Protein 1HBK (pdb70)

Secondary structure (DSSP, 8-state):
-HHHHHHHHHHHHHHS-TT----HHHHHHHHHHHHHHHT-S--SPPPPTTSHHHHHHHHHHHHTTT--HHHHHHHHHHHHHHH-TTTT-

CATH classification: 1.20.80.10

Radius of gyration: 13.36 Å; Cα contacts (8 Å, |Δi|>4): 85; chains: 1; bounding box: 42×21×30 Å

Nearest PDB structures (foldseek):
  1hbk-assembly1_A  TM=1.011E+00  e=3.849E-13  Plasmodium falciparum
  7des-assembly1_A  TM=8.988E-01  e=1.797E-05  Leishmania major
  3flv-assembly2_B  TM=9.220E-01  e=6.904E-05  Homo sapiens
  7fc7-assembly1_A  TM=8.999E-01  e=7.689E-05  Leishmania major
  1hb6-assembly1_A  TM=8.892E-01  e=1.183E-04  Bos taurus

Sequence (89 aa):
HMAQVFEECVSFINGLPRTINLPNELKLDLYKYYKQSTIGNCNIKEPSAHKYIDRKKYEAWKSVENLNREDAQKRYVDIVSEIFPYWQD

Structure (mmCIF, N/CA/C/O backbone):
data_1HBK
#
_entry.id   1HBK
#
_cell.length_a   48.665
_cell.length_b   48.665
_cell.length_c   48.411
_cell.angle_alpha   90.00
_cell.angle_beta   90.00
_cell.angle_gamma   90.00
#
_symmetry.space_group_name_H-M   'P 43'
#
loop_
_entity.id
_entity.type
_entity.pdbx_description
1 polymer 'ACYL-COA BINDING PROTEIN'
2 non-polymer 'COENZYME A'
3 non-polymer 'MYRISTIC ACID'
4 non-polymer 'NICKEL (II) ION'
5 water water
#
loop_
_atom_site.group_PDB
_atom_site.id
_atom_site.type_symbol
_atom_site.label_atom_id
_atom_site.label_alt_id
_atom_site.label_comp_id
_atom_site.label_asym_id
_atom_site.label_entity_id
_atom_site.label_seq_id
_atom_site.pdbx_PDB_ins_code
_atom_site.Cartn_x
_atom_site.Cartn_y
_atom_site.Cartn_z
_atom_site.occupancy
_atom_site.B_iso_or_equiv
_atom_site.auth_seq_id
_atom_site.auth_comp_id
_atom_site.auth_asym_id
_atom_site.auth_atom_id
_atom_site.pdbx_PDB_model_num
ATOM 1 N N . HIS A 1 1 ? 11.531 26.679 34.603 1.00 30.95 0 HIS A N 1
ATOM 2 C CA . HIS A 1 1 ? 12.068 26.524 33.199 1.00 34.11 0 HIS A CA 1
ATOM 3 C C . HIS A 1 1 ? 11.090 25.850 32.206 1.00 32.76 0 HIS A C 1
ATOM 4 O O . HIS A 1 1 ? 11.342 25.822 31.006 1.00 34.67 0 HIS A O 1
ATOM 11 N N . MET A 1 2 ? 9.979 25.320 32.697 1.00 34.41 1 MET A N 1
ATOM 12 C CA . MET A 1 2 ? 9.032 24.625 31.823 1.00 33.97 1 MET A CA 1
ATOM 13 C C . MET A 1 2 ? 8.489 25.406 30.641 1.00 34.00 1 MET A C 1
ATOM 14 O O . MET A 1 2 ? 8.319 24.851 29.555 1.00 33.00 1 MET A O 1
ATOM 19 N N . ALA A 1 3 ? 8.202 26.686 30.839 1.00 34.09 2 ALA A N 1
ATOM 20 C CA . ALA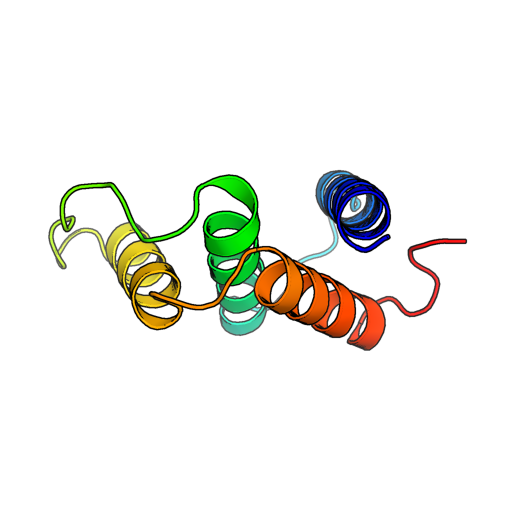 A 1 3 ? 7.658 27.495 29.756 1.00 33.60 2 ALA A CA 1
ATOM 21 C C . ALA A 1 3 ? 8.487 27.468 28.467 1.00 33.83 2 ALA A C 1
ATOM 22 O O . ALA A 1 3 ? 7.940 27.284 27.384 1.00 32.58 2 ALA A O 1
ATOM 24 N N . GLN A 1 4 ? 9.802 27.648 28.568 1.00 31.83 3 GLN A N 1
ATOM 25 C CA . GLN A 1 4 ? 10.624 27.644 27.361 1.00 30.86 3 GLN A CA 1
ATOM 26 C C . GLN A 1 4 ? 10.798 26.233 26.808 1.00 27.99 3 GLN A C 1
ATOM 27 O O . GLN A 1 4 ? 10.906 26.045 25.609 1.00 28.29 3 GLN A O 1
ATOM 37 N N . VAL A 1 5 ? 10.832 25.239 27.689 1.00 27.80 4 VAL A N 1
ATOM 38 C CA . VAL A 1 5 ? 10.956 23.850 27.258 1.00 26.02 4 VAL A CA 1
ATOM 39 C C . VAL A 1 5 ? 9.668 23.527 26.491 1.00 24.98 4 VAL A C 1
ATOM 40 O O . VAL A 1 5 ? 9.707 22.992 25.393 1.00 23.19 4 VAL A O 1
ATOM 44 N N . PHE A 1 6 ? 8.531 23.894 27.070 1.00 25.64 5 PHE A N 1
ATOM 45 C CA . PHE A 1 6 ? 7.235 23.636 26.450 1.00 25.85 5 PHE A CA 1
ATOM 46 C C . PHE A 1 6 ? 7.149 24.298 25.069 1.00 26.40 5 PHE A C 1
ATOM 47 O O . PHE A 1 6 ? 6.726 23.660 24.106 1.00 27.68 5 PHE A O 1
ATOM 55 N N . GLU A 1 7 ? 7.565 25.560 24.969 1.00 26.77 6 GLU A N 1
ATOM 56 C CA . GLU A 1 7 ? 7.503 26.269 23.686 1.00 28.92 6 GLU A CA 1
ATOM 57 C C . GLU A 1 7 ? 8.267 25.526 22.612 1.00 27.64 6 GLU A C 1
ATOM 58 O O . GLU A 1 7 ? 7.811 25.406 21.481 1.00 26.94 6 GLU A O 1
ATOM 69 N N . GLU A 1 8 ? 9.441 25.026 22.966 1.00 26.08 7 GLU A N 1
ATOM 70 C CA . GLU A 1 8 ? 10.240 24.285 22.021 1.00 25.51 7 GLU A CA 1
ATOM 71 C C . GLU A 1 8 ? 9.601 22.964 21.594 1.00 24.84 7 GLU A C 1
ATOM 72 O O . GLU A 1 8 ? 9.715 22.563 20.437 1.00 24.09 7 GLU A O 1
ATOM 78 N N . CYS A 1 9 ? 8.936 22.299 22.543 1.00 23.71 8 CYS A N 1
ATOM 79 C CA . CYS A 1 9 ? 8.274 21.017 22.306 1.00 22.16 8 CYS A CA 1
ATOM 80 C C . CYS A 1 9 ? 7.114 21.199 21.327 1.00 22.04 8 CYS A C 1
ATOM 81 O O . CYS A 1 9 ? 6.899 20.388 20.426 1.00 25.54 8 CYS A O 1
ATOM 84 N N . VAL A 1 10 ? 6.371 22.272 21.543 1.00 24.64 9 VAL A N 1
ATOM 85 C CA . VAL A 1 10 ? 5.235 22.660 20.707 1.00 26.24 9 VAL A CA 1
ATOM 86 C C . VAL A 1 10 ? 5.751 22.885 19.290 1.00 27.63 9 VAL A C 1
ATOM 87 O O . VAL A 1 10 ? 5.188 22.356 18.325 1.00 27.45 9 VAL A O 1
ATOM 91 N N . SER A 1 11 ? 6.841 23.650 19.173 1.00 29.64 10 SER A N 1
ATOM 92 C CA . SER A 1 11 ? 7.457 23.918 17.864 1.00 29.17 10 SER A CA 1
ATOM 93 C C . SER A 1 11 ? 7.852 22.614 17.205 1.00 30.14 10 SER A C 1
ATOM 94 O O . SER A 1 11 ? 7.623 22.418 16.026 1.00 32.99 10 SER A O 1
ATOM 97 N N . PHE A 1 12 ? 8.451 21.713 17.969 1.00 29.84 11 PHE A N 1
ATOM 98 C CA . PHE A 1 12 ? 8.862 20.428 17.423 1.00 27.66 11 PHE A CA 1
ATOM 99 C C . PHE A 1 12 ? 7.667 19.667 16.895 1.00 27.16 11 PHE A C 1
ATOM 100 O O . PHE A 1 12 ? 7.743 19.006 15.866 1.00 28.15 11 PHE A O 1
ATOM 108 N N . ILE A 1 13 ? 6.566 19.715 17.629 1.00 26.59 12 ILE A N 1
ATOM 109 C CA . ILE A 1 13 ? 5.363 19.006 17.199 1.00 25.85 12 ILE A CA 1
ATOM 110 C C . ILE A 1 13 ? 4.816 19.718 15.945 1.00 27.68 12 ILE A C 1
ATOM 111 O O . ILE A 1 13 ? 4.555 19.101 14.924 1.00 27.49 12 ILE A O 1
ATOM 116 N N . ASN A 1 14 ? 4.650 21.029 16.044 1.00 30.55 13 ASN A N 1
ATOM 117 C CA . ASN A 1 14 ? 4.147 21.812 14.928 1.00 32.52 13 ASN A CA 1
ATOM 118 C C . ASN A 1 14 ? 4.925 21.545 13.640 1.00 35.35 13 ASN A C 1
ATOM 119 O O . ASN A 1 14 ? 4.361 21.611 12.537 1.00 38.08 13 ASN A O 1
ATOM 124 N N . GLY A 1 15 ? 6.209 21.233 13.780 1.00 36.78 14 GLY A N 1
ATOM 125 C CA . GLY A 1 15 ? 7.054 21.019 12.623 1.00 38.50 14 GLY A CA 1
ATOM 126 C C . GLY A 1 15 ? 7.124 19.627 12.061 1.00 41.59 14 GLY A C 1
ATOM 127 O O . GLY A 1 15 ? 7.685 19.444 10.988 1.00 43.71 14 GLY A O 1
ATOM 128 N N . LEU A 1 16 ? 6.554 18.647 12.751 1.00 41.98 15 LEU A N 1
ATOM 129 C CA . LEU A 1 16 ? 6.596 17.267 12.273 1.00 41.99 15 LEU A CA 1
ATOM 130 C C . LEU A 1 16 ? 6.245 17.148 10.800 1.00 43.01 15 LEU A C 1
ATOM 131 O O . LEU A 1 16 ? 5.367 17.857 10.298 1.00 40.65 15 LEU A O 1
ATOM 136 N N . PRO A 1 17 ? 6.931 16.248 10.076 1.00 43.60 16 PRO A N 1
ATOM 137 C CA . PRO A 1 17 ? 6.579 16.133 8.660 1.00 44.77 16 PRO A CA 1
ATOM 138 C C . PRO A 1 17 ? 5.079 15.895 8.627 1.00 45.94 16 PRO A C 1
ATOM 139 O O . PRO A 1 17 ? 4.550 15.171 9.485 1.00 45.19 16 PRO A O 1
ATOM 143 N N . ARG A 1 18 ? 4.392 16.526 7.677 1.00 47.10 17 ARG A N 1
ATOM 144 C CA . ARG A 1 18 ? 2.947 16.363 7.577 1.00 48.64 17 ARG A CA 1
ATOM 145 C C . ARG A 1 18 ? 2.601 14.894 7.314 1.00 50.46 17 ARG A C 1
ATOM 146 O O . ARG A 1 18 ? 1.422 14.534 7.218 1.00 50.37 17 ARG A O 1
ATOM 154 N N . THR A 1 19 ? 3.635 14.057 7.219 1.00 50.98 18 THR A N 1
ATOM 155 C CA . THR A 1 19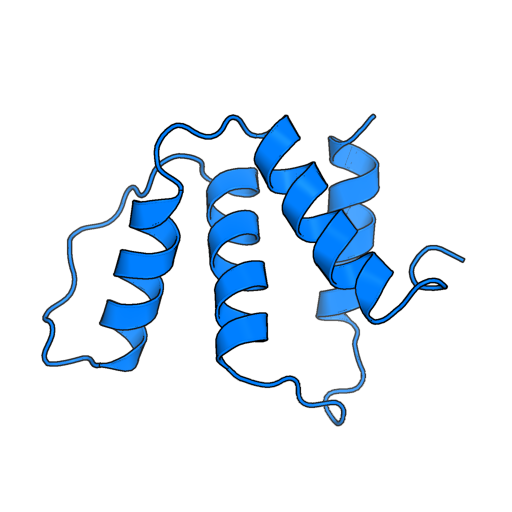 ? 3.465 12.626 6.969 1.00 53.40 18 THR A CA 1
ATOM 156 C C . THR A 1 19 ? 3.161 11.797 8.207 1.00 53.91 18 THR A C 1
ATOM 157 O O . THR A 1 19 ? 2.261 10.960 8.183 1.00 54.66 18 THR A O 1
ATOM 161 N N . ILE A 1 20 ? 3.931 12.014 9.274 1.00 54.50 19 ILE A N 1
ATOM 162 C CA . ILE A 1 20 ? 3.756 11.275 10.523 1.00 53.29 19 ILE A CA 1
ATOM 163 C C . ILE A 1 20 ? 2.348 11.482 11.053 1.00 51.99 19 ILE A C 1
ATOM 164 O O . ILE A 1 20 ? 1.876 12.614 11.138 1.00 51.79 19 ILE A O 1
ATOM 169 N N . ASN A 1 21 ? 1.676 10.389 11.395 1.00 50.05 20 ASN A N 1
ATOM 170 C CA . ASN A 1 21 ? 0.335 10.490 11.949 1.00 48.84 20 ASN A CA 1
ATOM 171 C C . ASN A 1 21 ? 0.257 9.737 13.261 1.00 47.43 20 ASN A C 1
ATOM 172 O O . ASN A 1 21 ? 0.648 8.573 13.348 1.00 48.71 20 ASN A O 1
ATOM 181 N N . LEU A 1 22 ? -0.236 10.411 14.291 1.00 44.89 21 LEU A N 1
ATOM 182 C CA . LEU A 1 22 ? -0.346 9.801 15.609 1.00 42.08 21 LEU A CA 1
ATOM 183 C C . LEU A 1 22 ? -1.770 9.365 15.906 1.00 38.94 21 LEU A C 1
ATOM 184 O O . LEU A 1 22 ? -2.727 9.947 15.401 1.00 36.18 21 LEU A O 1
ATOM 189 N N . PRO A 1 23 ? -1.932 8.321 16.726 1.00 36.97 22 PRO A N 1
ATOM 190 C CA . PRO A 1 23 ? -3.306 7.900 17.025 1.00 35.73 22 PRO A CA 1
ATOM 191 C C . PRO A 1 23 ? -4.111 9.010 17.754 1.00 36.63 22 PRO A C 1
ATOM 192 O O . PRO A 1 23 ? -3.550 9.834 18.493 1.00 32.65 22 PRO A O 1
ATOM 196 N N . ASN A 1 24 ? -5.422 9.020 17.527 1.00 34.18 23 ASN A N 1
ATOM 197 C CA . ASN A 1 24 ? -6.312 10.012 18.104 1.00 34.39 23 ASN A CA 1
ATOM 198 C C . ASN A 1 24 ? -6.284 10.198 19.622 1.00 32.92 23 ASN A C 1
ATOM 199 O O . ASN A 1 24 ? -6.343 11.327 20.097 1.00 32.23 23 ASN A O 1
ATOM 204 N N . GLU A 1 25 ? -6.195 9.123 20.393 1.00 32.93 24 GLU A N 1
ATOM 205 C CA . GLU A 1 25 ? -6.160 9.294 21.841 1.00 35.46 24 GLU A CA 1
ATOM 206 C C . GLU A 1 25 ? -4.898 10.043 22.261 1.00 33.98 24 GLU A C 1
ATOM 207 O O . GLU A 1 25 ? -4.891 10.796 23.221 1.00 33.89 24 GLU A O 1
ATOM 213 N N . LEU A 1 26 ? -3.827 9.828 21.521 1.00 33.45 25 LEU A N 1
ATOM 214 C CA . LEU A 1 26 ? -2.575 10.469 21.823 1.00 31.52 25 LEU A CA 1
ATOM 215 C C . LEU A 1 26 ? -2.694 11.926 21.405 1.00 29.18 25 LEU A C 1
ATOM 216 O O . LEU A 1 26 ? -2.268 12.812 22.125 1.00 26.28 25 LEU A O 1
ATOM 221 N N . LYS A 1 27 ? -3.297 12.170 20.247 1.00 26.13 26 LYS A N 1
ATOM 222 C CA . LYS A 1 27 ? -3.462 13.530 19.790 1.00 28.54 26 LYS A CA 1
ATOM 223 C C . LYS A 1 27 ? -4.327 14.296 20.776 1.00 25.44 26 LYS A C 1
ATOM 224 O O . LYS A 1 27 ? -4.057 15.450 21.074 1.00 24.54 26 LYS A O 1
ATOM 230 N N . LEU A 1 28 ? -5.363 13.646 21.282 1.00 24.97 27 LEU A N 1
ATOM 231 C CA . LEU A 1 28 ? -6.247 14.306 22.232 1.00 24.45 27 LEU A CA 1
ATOM 232 C C . LEU A 1 28 ? -5.541 14.683 23.513 1.00 22.62 27 LEU A C 1
ATOM 233 O O . LEU A 1 28 ? -5.853 15.724 24.114 1.00 22.21 27 LEU A O 1
ATOM 238 N N . ASP A 1 29 ? -4.661 13.795 23.976 1.00 21.46 28 ASP A N 1
ATOM 239 C CA . ASP A 1 29 ? -3.899 14.057 25.197 1.00 22.78 28 ASP A CA 1
ATOM 240 C C . ASP A 1 29 ? -3.007 15.246 24.978 1.00 20.71 28 ASP A C 1
ATOM 241 O O . ASP A 1 29 ? -2.947 16.132 25.818 1.00 22.31 28 ASP A O 1
ATOM 246 N N . LEU A 1 30 ? -2.313 15.271 23.840 1.00 20.19 29 LEU A N 1
ATOM 247 C CA . LEU A 1 30 ? -1.433 16.399 23.517 1.00 19.80 29 LEU A CA 1
ATOM 248 C C . LEU A 1 30 ? -2.270 17.676 23.452 1.00 21.86 29 LEU A C 1
ATOM 249 O O . LEU A 1 30 ? -1.893 18.738 23.987 1.00 19.86 29 LEU A O 1
ATOM 254 N N . TYR A 1 31 ? -3.424 17.557 22.799 1.00 21.05 30 TYR A N 1
ATOM 255 C CA . TYR A 1 31 ? -4.362 18.677 22.669 1.00 22.25 30 TYR A CA 1
ATOM 256 C C . TYR A 1 31 ? -4.830 19.289 24.008 1.00 21.27 30 TYR A C 1
ATOM 257 O O . TYR A 1 31 ? -4.764 20.526 24.220 1.00 20.73 30 TYR A O 1
ATOM 266 N N . LYS A 1 32 ? -5.339 18.443 24.901 1.00 22.05 31 LYS A N 1
ATOM 267 C CA . LYS A 1 32 ? -5.846 18.934 26.173 1.00 20.03 31 LYS A CA 1
ATOM 268 C C . LYS A 1 32 ? -4.773 19.606 27.017 1.00 22.29 31 LYS A C 1
ATOM 269 O O . LYS A 1 32 ? -5.057 20.625 27.651 1.00 20.83 31 LYS A O 1
ATOM 275 N N . TYR A 1 33 ? -3.564 19.047 27.035 1.00 20.24 32 TYR A N 1
ATOM 276 C CA . TYR A 1 33 ? -2.467 19.658 27.800 1.00 21.30 32 TYR A CA 1
ATOM 277 C C . TYR A 1 33 ? -1.984 20.915 27.118 1.00 20.86 32 TYR A C 1
ATOM 278 O O . TYR A 1 33 ? -1.587 21.882 27.761 1.00 22.43 32 TYR A O 1
ATOM 287 N N . TYR A 1 34 ? -2.046 20.917 25.798 1.00 22.60 33 TYR A N 1
ATOM 288 C CA . TYR A 1 34 ? -1.678 22.107 25.051 1.00 24.12 33 TYR A CA 1
ATOM 289 C C . TYR A 1 34 ? -2.647 23.241 25.453 1.00 24.88 33 TYR A C 1
ATOM 290 O O . TYR A 1 34 ? -2.230 24.354 25.794 1.00 25.91 33 TYR A O 1
ATOM 299 N N . LYS A 1 35 ? -3.946 22.976 25.404 1.00 23.61 34 LYS A N 1
ATOM 300 C CA . LYS A 1 35 ? -4.913 24.005 25.784 1.00 24.18 34 LYS A CA 1
ATOM 301 C C . LYS A 1 35 ? -4.769 24.478 27.240 1.00 22.83 34 LYS A C 1
ATOM 302 O O . LYS A 1 35 ? -4.792 25.671 27.504 1.00 23.07 34 LYS A O 1
ATOM 308 N N . GLN A 1 36 ? -4.660 23.533 28.168 1.00 20.06 35 GLN A N 1
ATOM 309 C CA . GLN A 1 36 ? -4.528 23.824 29.590 1.00 23.64 35 GLN A CA 1
ATOM 310 C C . GLN A 1 36 ? -3.238 24.577 29.901 1.00 26.11 35 GLN A C 1
ATOM 311 O O . GLN A 1 36 ? -3.187 25.359 30.866 1.00 28.47 35 GLN A O 1
ATOM 317 N N . SER A 1 37 ? -2.201 24.353 29.094 1.00 25.79 36 SER A N 1
ATOM 318 C CA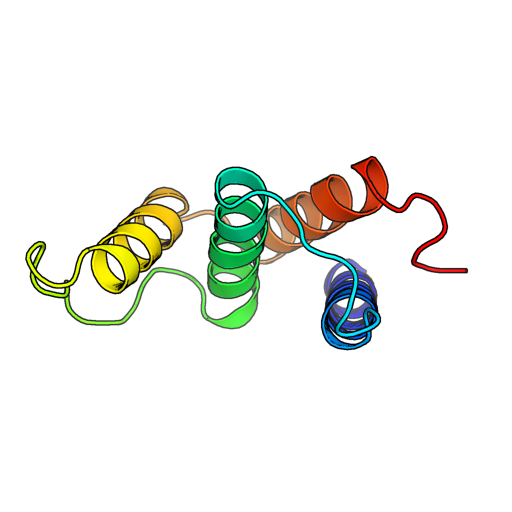 . SER A 1 37 ? -0.922 25.054 29.282 1.00 28.23 36 SER A CA 1
ATOM 319 C C . SER A 1 37 ? -1.014 26.492 28.801 1.00 29.83 36 SER A C 1
ATOM 320 O O . SER A 1 37 ? -0.630 27.414 29.514 1.00 32.44 36 SER A O 1
ATOM 323 N N . THR A 1 38 ? -1.556 26.680 27.605 1.00 29.15 37 THR A N 1
ATOM 324 C CA . THR A 1 38 ? -1.645 27.999 27.008 1.00 29.10 37 THR A CA 1
ATOM 325 C C . THR A 1 38 ? -2.799 28.900 27.457 1.00 30.54 37 THR A C 1
ATOM 326 O O . THR A 1 38 ? -2.576 30.057 27.778 1.00 32.03 37 THR A O 1
ATOM 330 N N . ILE A 1 39 ? -4.022 28.385 27.500 1.00 31.32 38 ILE A N 1
ATOM 331 C CA . ILE A 1 39 ? -5.157 29.210 27.880 1.00 30.79 38 ILE A CA 1
ATOM 332 C C . ILE A 1 39 ? -5.547 29.009 29.330 1.00 31.56 38 ILE A C 1
ATOM 333 O O . ILE A 1 39 ? -5.940 29.954 30.034 1.00 30.86 38 ILE A O 1
ATOM 338 N N . GLY A 1 40 ? -5.406 27.781 29.797 1.00 29.91 39 GLY A N 1
ATOM 339 C CA . GLY A 1 40 ? -5.787 27.497 31.161 1.00 30.54 39 GLY A CA 1
ATOM 340 C C . GLY A 1 40 ? -7.137 26.799 31.147 1.00 30.74 39 GLY A C 1
ATOM 341 O O . GLY A 1 40 ? -7.482 26.167 30.145 1.00 31.29 39 GLY A O 1
ATOM 342 N N . ASN A 1 41 ? -7.908 26.905 32.228 1.00 30.94 40 ASN A N 1
ATOM 343 C CA . ASN A 1 41 ? -9.204 26.236 32.263 1.00 33.07 40 ASN A CA 1
ATOM 344 C C . ASN A 1 41 ? -10.035 26.440 30.997 1.00 32.66 40 ASN A C 1
ATOM 345 O O . ASN A 1 41 ? -9.949 27.477 30.344 1.00 34.07 40 ASN A O 1
ATOM 350 N N . CYS A 1 42 ? -10.812 25.421 30.626 1.00 33.11 41 CYS A N 1
ATOM 351 C CA . CYS A 1 42 ? -11.641 25.510 29.427 1.00 33.55 41 CYS A CA 1
ATOM 352 C C . CYS A 1 42 ? -12.441 26.828 29.492 1.00 34.22 41 CYS A C 1
ATOM 353 O O . CYS A 1 42 ? -13.113 27.112 30.484 1.00 32.85 41 CYS A O 1
ATOM 356 N N . ASN A 1 43 ? -12.355 27.649 28.453 1.00 36.66 42 ASN A N 1
ATOM 357 C CA . ASN A 1 43 ? -13.054 28.929 28.501 1.00 39.77 42 ASN A CA 1
ATOM 358 C C . ASN A 1 43 ? -14.062 29.187 27.376 1.00 40.65 42 ASN A C 1
ATOM 359 O O . ASN A 1 43 ? -14.472 30.323 27.138 1.00 40.34 42 ASN A O 1
ATOM 364 N N . ILE A 1 44 ? -14.474 28.133 26.685 1.00 41.93 43 ILE A N 1
ATOM 365 C CA . ILE A 1 44 ? -15.437 28.298 25.611 1.00 42.34 43 ILE A CA 1
ATOM 366 C C . ILE A 1 44 ? -16.745 27.643 26.013 1.00 42.71 43 ILE A C 1
ATOM 367 O O . ILE A 1 44 ? -16.817 26.938 27.025 1.00 41.33 43 ILE A O 1
ATOM 372 N N . LYS A 1 45 ? -17.781 27.882 25.218 1.00 44.58 44 LYS A N 1
ATOM 373 C CA . LYS A 1 45 ? -19.084 27.286 25.493 1.00 45.35 44 LYS A CA 1
ATOM 374 C C . LYS A 1 45 ? -19.078 25.807 25.068 1.00 45.89 44 LYS A C 1
ATOM 375 O O . LYS A 1 45 ? -18.400 25.420 24.108 1.00 46.28 44 LYS A O 1
ATOM 381 N N . GLU A 1 46 ? -19.817 24.988 25.802 1.00 45.29 45 GLU A N 1
ATOM 382 C CA . GLU A 1 46 ? -19.920 23.573 25.499 1.00 46.28 45 GLU A CA 1
ATOM 383 C C . GLU A 1 46 ? -20.501 23.406 24.089 1.00 45.58 45 GLU A C 1
ATOM 384 O O . GLU A 1 46 ? -21.598 23.879 23.808 1.00 46.95 45 GLU A O 1
ATOM 390 N N . PRO A 1 47 ? -19.767 22.746 23.174 1.00 44.30 46 PRO A N 1
ATOM 391 C CA . PRO A 1 47 ? -20.323 22.584 21.833 1.00 42.10 46 PRO A CA 1
ATOM 392 C C . PRO A 1 47 ? -21.373 21.473 21.854 1.00 40.85 46 PRO A C 1
ATOM 393 O O . PRO A 1 47 ? -21.450 20.695 22.808 1.00 40.33 46 PRO A O 1
ATOM 397 N N . SER A 1 48 ? -22.200 21.400 20.822 1.00 40.27 47 SER A N 1
ATOM 398 C CA . SER A 1 48 ? -23.200 20.339 20.810 1.00 40.12 47 SER A CA 1
ATOM 399 C C . SER A 1 48 ? -22.495 19.002 20.687 1.00 3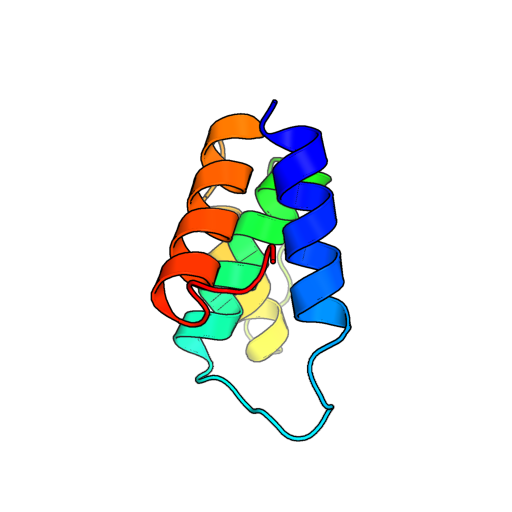8.76 47 SER A C 1
ATOM 400 O O . SER A 1 48 ? -21.486 18.889 19.975 1.00 37.20 47 SER A O 1
ATOM 403 N N . ALA A 1 49 ? -23.037 17.989 21.364 1.00 38.60 48 ALA A N 1
ATOM 404 C CA . ALA A 1 49 ? -22.448 16.658 21.313 1.00 37.82 48 ALA A CA 1
ATOM 405 C C . ALA A 1 49 ? -22.689 16.049 19.927 1.00 36.00 48 ALA A C 1
ATOM 406 O O . ALA A 1 49 ? -22.209 14.948 19.626 1.00 34.88 48 ALA A O 1
ATOM 408 N N . HIS A 1 50 ? -23.430 16.779 19.094 1.00 33.28 49 HIS A N 1
ATOM 409 C CA . HIS A 1 50 ? -23.697 16.352 17.719 1.00 32.86 49 HIS A CA 1
ATOM 410 C C . HIS A 1 50 ? -22.440 16.602 16.845 1.00 31.69 49 HIS A C 1
ATOM 411 O O . HIS A 1 50 ? -22.234 15.964 15.813 1.00 29.42 49 HIS A O 1
ATOM 418 N N . LYS A 1 51 ? -21.611 17.553 17.268 1.00 30.15 50 LYS A N 1
ATOM 419 C CA . LYS A 1 51 ? -20.356 17.857 16.582 1.00 29.53 50 LYS A CA 1
ATOM 420 C C . LYS A 1 51 ? -19.350 16.967 17.328 1.00 27.00 50 LYS A C 1
ATOM 421 O O . LYS A 1 51 ? -18.622 17.422 18.204 1.00 26.13 50 LYS A O 1
ATOM 427 N N . TYR A 1 52 ? -19.341 15.689 16.972 1.00 22.70 51 TYR A N 1
ATOM 428 C CA . TYR A 1 52 ? -18.516 14.693 17.630 1.00 23.07 51 TYR A CA 1
ATOM 429 C C . TYR A 1 52 ? -17.090 15.074 18.010 1.00 22.26 51 TYR A C 1
ATOM 430 O O . TYR A 1 52 ? -16.734 15.085 19.189 1.00 22.72 51 TYR A O 1
ATOM 439 N N . ILE A 1 53 ? -16.277 15.403 17.025 1.00 22.94 52 ILE A N 1
ATOM 440 C CA . ILE A 1 53 ? -14.891 15.733 17.317 1.00 26.49 52 ILE A CA 1
ATOM 441 C C . ILE A 1 53 ? -14.744 16.981 18.159 1.00 26.09 52 ILE A C 1
ATOM 442 O O . ILE A 1 53 ? -14.003 16.976 19.133 1.00 24.88 52 ILE A O 1
ATOM 447 N N . ASP A 1 54 ? -15.448 18.045 17.788 1.00 27.28 53 ASP A N 1
ATOM 448 C CA . ASP A 1 54 ? -15.375 19.271 18.562 1.00 28.58 53 ASP A CA 1
ATOM 449 C C . ASP A 1 54 ? -15.770 18.961 19.999 1.00 29.11 53 ASP A C 1
ATOM 450 O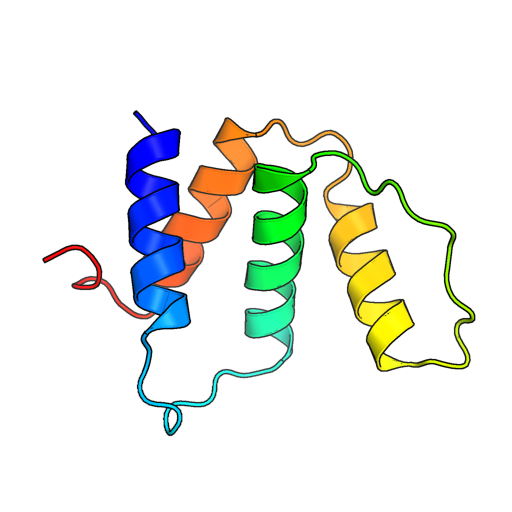 O . ASP A 1 54 ? -15.174 19.481 20.939 1.00 29.57 53 ASP A O 1
ATOM 455 N N . ARG A 1 55 ? -16.762 18.097 20.182 1.00 27.32 54 ARG A N 1
ATOM 456 C CA . ARG A 1 55 ? -17.187 17.754 21.530 1.00 27.15 54 ARG A CA 1
ATOM 457 C C . ARG A 1 55 ? -16.118 16.958 22.274 1.00 26.48 54 ARG A C 1
ATOM 458 O O . ARG A 1 55 ? -15.894 17.169 23.473 1.00 26.08 54 ARG A O 1
ATOM 466 N N . LYS A 1 56 ? -15.466 16.037 21.576 1.00 25.42 55 LYS A N 1
ATOM 467 C CA . LYS A 1 56 ? -14.399 15.247 22.184 1.00 26.37 55 LYS A CA 1
ATOM 468 C C . LYS A 1 56 ? -13.262 16.139 22.637 1.00 24.10 55 LYS A C 1
ATOM 469 O O . LYS A 1 56 ? -12.635 15.874 23.644 1.00 22.73 55 LYS A O 1
ATOM 475 N N . LYS A 1 57 ? -12.971 17.165 21.842 1.00 24.50 56 LYS A N 1
ATOM 476 C CA . LYS A 1 57 ? -11.891 18.089 22.159 1.00 24.68 56 LYS A CA 1
ATOM 477 C C . LYS A 1 57 ? -12.293 18.871 23.393 1.00 24.72 56 LYS A C 1
ATOM 478 O O . LYS A 1 57 ? -11.498 19.054 24.317 1.00 24.15 56 LYS A O 1
ATOM 484 N N . TYR A 1 58 ? -13.545 19.312 23.407 1.00 25.45 57 TYR A N 1
ATOM 485 C CA . TYR A 1 58 ? -14.061 20.042 24.549 1.00 25.68 57 TYR A CA 1
ATOM 486 C C . TYR A 1 58 ? -13.945 19.232 25.846 1.00 27.19 57 TYR A C 1
ATOM 487 O O . TYR A 1 58 ? -13.409 19.716 26.847 1.00 26.91 57 TYR A O 1
ATOM 496 N N . GLU A 1 59 ? -14.429 17.996 25.845 1.00 24.03 58 GLU A N 1
ATOM 497 C CA . GLU A 1 59 ? -14.370 17.206 27.064 1.00 25.99 58 GLU A CA 1
ATOM 498 C C . GLU A 1 59 ? -12.938 16.883 27.493 1.00 25.75 58 GLU A C 1
ATOM 499 O O . GLU A 1 59 ? -12.663 16.796 28.673 1.00 25.63 58 GLU A O 1
ATOM 509 N N . ALA 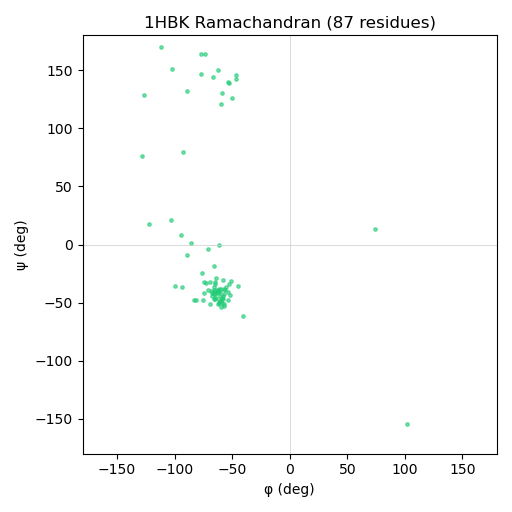A 1 60 ? -12.024 16.692 26.542 1.00 24.62 59 ALA A N 1
ATOM 510 C CA . ALA A 1 60 ? -10.628 16.386 26.890 1.00 22.88 59 ALA A CA 1
ATOM 511 C C . ALA A 1 60 ? -10.063 17.565 27.677 1.00 22.12 59 ALA A C 1
ATOM 512 O O . ALA A 1 60 ? -9.494 17.398 28.748 1.00 24.16 59 ALA A O 1
ATOM 514 N N . TRP A 1 61 ? -10.236 18.756 27.128 1.00 23.59 60 TRP A N 1
ATOM 515 C CA . TRP A 1 61 ? -9.785 19.987 27.760 1.00 27.00 60 TRP A CA 1
ATOM 516 C C . TRP A 1 61 ? -10.451 20.167 29.147 1.00 29.57 60 TRP A C 1
ATOM 517 O O . TRP A 1 61 ? -9.780 20.421 30.159 1.00 28.10 60 TRP A O 1
ATOM 528 N N . LYS A 1 62 ? -11.772 20.035 29.186 1.00 29.80 61 LYS A N 1
ATOM 529 C CA . LYS A 1 62 ? -12.514 20.153 30.436 1.00 30.09 61 LYS A CA 1
ATOM 530 C C . LYS A 1 62 ? -11.970 19.184 31.466 1.00 30.74 61 LYS A C 1
ATOM 531 O O . LYS A 1 62 ? -11.915 19.497 32.652 1.00 30.56 61 LYS A O 1
ATOM 537 N N . SER A 1 63 ? -11.569 17.997 31.024 1.00 29.11 62 SER A N 1
ATOM 538 C CA . SER A 1 63 ? -11.102 17.015 31.978 1.00 29.72 62 SER A CA 1
ATOM 539 C C . SER A 1 63 ? -9.815 17.395 32.697 1.00 29.96 62 SER A C 1
ATOM 540 O O . SER A 1 63 ? -9.509 16.801 33.723 1.00 29.75 62 SER A O 1
ATOM 543 N N . VAL A 1 64 ? -9.040 18.342 32.169 1.00 29.69 63 VAL A N 1
ATOM 544 C CA . VAL A 1 64 ? -7.814 18.739 32.876 1.00 29.56 63 VAL A CA 1
ATOM 545 C C . VAL A 1 64 ? -8.001 20.071 33.595 1.00 31.31 63 VAL A C 1
ATOM 546 O O . VAL A 1 64 ? -7.036 20.760 33.931 1.00 31.06 63 VAL A O 1
ATOM 550 N N . GLU A 1 65 ? -9.261 20.420 33.839 1.00 32.65 64 GLU A N 1
ATOM 551 C CA . GLU A 1 65 ? -9.601 21.656 34.528 1.00 35.08 64 GLU A CA 1
ATOM 552 C C . GLU A 1 65 ? -8.835 21.732 35.856 1.00 34.78 64 GLU A C 1
ATOM 553 O O . GLU A 1 65 ? -8.704 20.721 36.559 1.00 33.75 64 GLU A O 1
ATOM 559 N N . ASN A 1 66 ? -8.327 22.922 36.188 1.00 34.85 65 ASN A N 1
ATOM 560 C CA . ASN A 1 66 ? -7.591 23.158 37.451 1.00 35.49 65 ASN A CA 1
ATOM 561 C C . ASN A 1 66 ? -6.167 22.603 37.587 1.00 35.14 65 ASN A C 1
ATOM 562 O O . ASN A 1 66 ? -5.613 22.539 38.698 1.00 33.69 65 ASN A O 1
ATOM 567 N N . LEU A 1 67 ? -5.582 22.177 36.472 1.00 32.95 66 LEU A N 1
ATOM 568 C CA . LEU A 1 67 ? -4.201 21.707 36.480 1.00 32.13 66 LEU A CA 1
ATOM 569 C C . LEU A 1 67 ? -3.448 23.010 36.222 1.00 30.83 66 LEU A C 1
ATOM 570 O O . LEU A 1 67 ? -3.828 23.758 35.303 1.00 27.67 66 LEU A O 1
ATOM 575 N N . ASN A 1 68 ? -2.411 23.328 36.996 1.00 29.94 67 ASN A N 1
ATOM 576 C CA . ASN A 1 68 ? -1.738 24.584 36.673 1.00 31.78 67 ASN A CA 1
ATOM 577 C C . ASN A 1 68 ? -0.893 24.495 35.390 1.00 32.58 67 ASN A C 1
ATOM 578 O O . ASN A 1 68 ? -0.588 23.403 34.899 1.00 28.81 67 ASN A O 1
ATOM 583 N N . ARG A 1 69 ? -0.527 25.657 34.855 1.00 34.60 68 ARG A N 1
ATOM 584 C CA . ARG A 1 69 ? 0.242 25.734 33.623 1.00 35.59 68 ARG A CA 1
ATOM 585 C C . ARG A 1 69 ? 1.511 24.882 33.608 1.00 36.03 68 ARG A C 1
ATOM 586 O O . ARG A 1 69 ? 1.790 24.220 32.610 1.00 35.00 68 ARG A O 1
ATOM 594 N N . GLU A 1 70 ? 2.278 24.892 34.694 1.00 33.63 69 GLU A N 1
ATOM 595 C CA . GLU A 1 70 ? 3.509 24.105 34.728 1.00 34.15 69 GLU A CA 1
ATOM 596 C C . GLU A 1 70 ? 3.299 22.583 34.682 1.00 30.83 69 GLU A C 1
ATOM 597 O O . GLU A 1 70 ? 4.069 21.876 34.033 1.00 27.88 69 GLU A O 1
ATOM 603 N N . ASP A 1 71 ? 2.294 22.073 35.393 1.00 28.72 70 ASP A N 1
ATOM 604 C CA . ASP A 1 71 ? 2.043 20.634 35.376 1.00 27.11 70 ASP A CA 1
ATOM 605 C C . ASP A 1 71 ? 1.514 20.199 33.994 1.00 25.59 70 ASP A C 1
ATOM 606 O O . ASP A 1 71 ? 1.762 19.075 33.542 1.00 24.59 70 ASP A O 1
ATOM 611 N N . ALA A 1 72 ? 0.767 21.086 33.344 1.00 23.79 71 ALA A N 1
ATOM 612 C CA . ALA A 1 72 ? 0.203 20.790 32.031 1.00 23.62 71 ALA A CA 1
ATOM 613 C C . ALA A 1 72 ? 1.316 20.770 30.988 1.00 22.39 71 ALA A C 1
ATOM 614 O O . ALA A 1 72 ? 1.311 19.946 30.063 1.00 22.49 71 ALA A O 1
ATOM 616 N N . GLN A 1 73 ? 2.269 21.686 31.119 1.00 21.71 72 GLN A N 1
ATOM 617 C CA . GLN A 1 73 ? 3.388 21.712 30.178 1.00 22.27 72 GLN A CA 1
ATOM 618 C C . GLN A 1 73 ? 4.256 20.448 30.380 1.00 23.08 72 GLN A C 1
ATOM 619 O O . GLN A 1 73 ? 4.715 19.812 29.413 1.00 21.25 72 GLN A O 1
ATOM 625 N N . LYS A 1 74 ? 4.476 20.083 31.637 1.00 21.62 73 LYS A N 1
ATOM 626 C CA . LYS A 1 74 ? 5.271 18.919 31.905 1.00 23.24 73 LYS A CA 1
ATOM 627 C C . LYS A 1 74 ? 4.642 17.676 31.336 1.00 21.93 73 LYS A C 1
ATOM 628 O O . LYS A 1 74 ? 5.345 16.829 30.789 1.00 24.22 73 LYS A O 1
ATOM 636 N N . ARG A 1 75 ? 3.325 17.541 31.476 1.00 22.92 74 ARG A N 1
ATOM 637 C CA . ARG A 1 75 ? 2.651 16.363 30.937 1.00 22.57 74 ARG A CA 1
ATOM 638 C C . ARG A 1 75 ? 2.723 16.346 29.404 1.00 19.41 74 ARG A C 1
ATOM 639 O O . ARG A 1 75 ? 2.922 15.301 28.809 1.00 17.27 74 ARG A O 1
ATOM 647 N N . TYR A 1 76 ? 2.579 17.505 28.773 1.00 17.35 75 TYR A N 1
ATOM 648 C CA . TYR A 1 76 ? 2.677 17.594 27.316 1.00 15.20 75 TYR A CA 1
ATOM 649 C C . TYR A 1 76 ? 4.072 17.107 26.895 1.00 19.36 75 TYR A C 1
ATOM 650 O O . TYR A 1 76 ? 4.221 16.205 26.041 1.00 19.29 75 TYR A O 1
ATOM 659 N N . VAL A 1 77 ? 5.093 17.711 27.496 1.00 18.23 76 VAL A N 1
ATOM 660 C CA . VAL A 1 77 ? 6.483 17.369 27.190 1.00 20.23 76 VAL A CA 1
ATOM 661 C C . VAL A 1 77 ? 6.824 15.892 27.477 1.00 20.98 76 VAL A C 1
ATOM 662 O O . VAL A 1 77 ? 7.554 15.267 26.712 1.00 21.29 76 VAL A O 1
ATOM 666 N N . ASP A 1 78 ? 6.284 15.337 28.562 1.00 21.81 77 ASP A N 1
ATOM 667 C CA . ASP A 1 78 ? 6.519 13.942 28.892 1.00 22.11 77 ASP A CA 1
ATOM 668 C C . ASP A 1 78 ? 5.905 13.024 27.825 1.00 23.40 77 ASP A C 1
ATOM 669 O O . ASP A 1 78 ? 6.525 12.032 27.438 1.00 23.21 77 ASP A O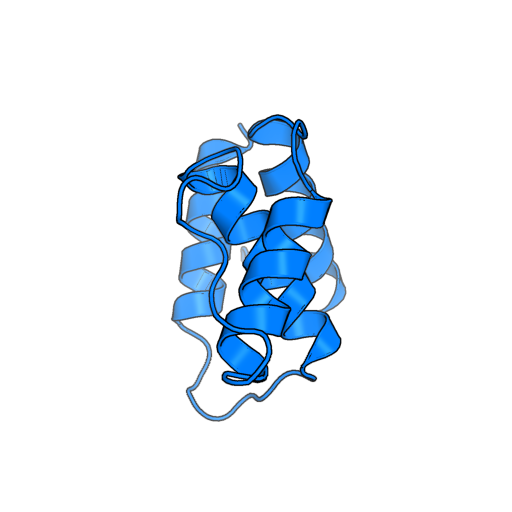 1
ATOM 674 N N . ILE A 1 79 ? 4.687 13.321 27.365 1.00 21.72 78 ILE A N 1
ATOM 675 C CA . ILE A 1 79 ? 4.084 12.498 26.325 1.00 22.08 78 ILE A CA 1
ATOM 676 C C . ILE A 1 79 ? 4.978 12.562 25.066 1.00 22.42 78 ILE A C 1
ATOM 677 O O . ILE A 1 79 ? 5.364 11.534 24.518 1.00 23.87 78 ILE A O 1
ATOM 682 N N . VAL A 1 80 ? 5.357 13.754 24.627 1.00 22.12 79 VAL A N 1
ATOM 683 C CA . VAL A 1 80 ? 6.217 13.852 23.450 1.00 23.25 79 VAL A CA 1
ATOM 684 C C . VAL A 1 80 ? 7.539 13.081 23.641 1.00 25.36 79 VAL A C 1
ATOM 685 O O . VAL A 1 80 ? 7.956 12.318 22.758 1.00 26.94 79 VAL A O 1
ATOM 689 N N . SER A 1 81 ? 8.187 13.264 24.789 1.00 25.29 80 SER A N 1
ATOM 690 C CA . SER A 1 81 ? 9.458 12.589 25.087 1.00 25.33 80 SER A CA 1
ATOM 691 C C . SER A 1 81 ? 9.332 11.084 25.030 1.00 26.78 80 SER A C 1
ATOM 692 O O . SER A 1 81 ? 10.291 10.388 24.718 1.00 25.50 80 SER A O 1
ATOM 695 N N . GLU A 1 82 ? 8.143 10.597 25.357 1.00 27.99 81 GLU A N 1
ATOM 696 C CA . GLU A 1 82 ? 7.837 9.180 25.350 1.00 32.04 81 GLU A CA 1
ATOM 697 C C . GLU A 1 82 ? 7.939 8.635 23.907 1.00 33.95 81 GLU A C 1
ATOM 698 O O . GLU A 1 82 ? 8.472 7.547 23.666 1.00 33.41 81 GLU A O 1
ATOM 704 N N . ILE A 1 83 ? 7.452 9.422 22.953 1.00 34.05 82 ILE A N 1
ATOM 705 C CA . ILE A 1 83 ? 7.463 9.035 21.548 1.00 33.97 82 ILE A CA 1
ATOM 706 C C . ILE A 1 83 ? 8.689 9.528 20.768 1.00 34.70 82 ILE A C 1
ATOM 707 O O . ILE A 1 83 ? 9.197 8.816 19.893 1.00 35.82 82 ILE A O 1
ATOM 712 N N . PHE A 1 84 ? 9.166 10.730 21.087 1.00 33.18 83 PHE A N 1
ATOM 7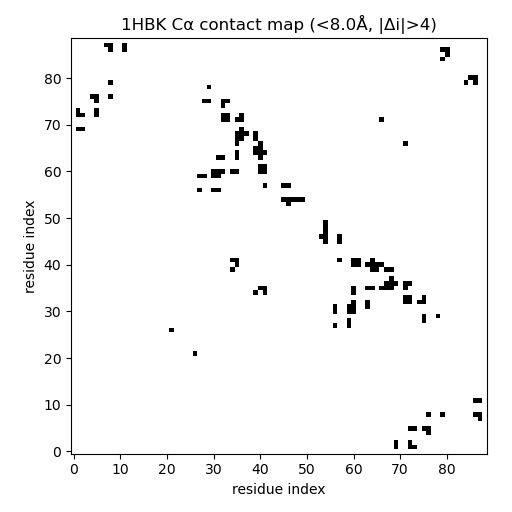13 C CA . PHE A 1 84 ? 10.318 11.320 20.413 1.00 33.17 83 PHE A CA 1
ATOM 714 C C . PHE A 1 84 ? 11.342 11.773 21.446 1.00 32.45 83 PHE A C 1
ATOM 715 O O . PHE A 1 84 ? 11.481 12.968 21.696 1.00 31.34 83 PHE A O 1
ATOM 723 N N . PRO A 1 85 ? 12.098 10.832 22.040 1.00 33.08 84 PRO A N 1
ATOM 724 C CA . PRO A 1 85 ? 13.111 11.173 23.055 1.00 33.45 84 PRO A CA 1
ATOM 725 C C . PRO A 1 85 ? 14.125 12.255 22.645 1.00 32.89 84 PRO A C 1
ATOM 726 O O . PRO A 1 85 ? 14.561 13.060 23.471 1.00 33.81 84 PRO A O 1
ATOM 730 N N . TYR A 1 86 ? 14.468 12.274 21.365 1.00 34.96 85 TYR A N 1
ATOM 731 C CA . TYR A 1 86 ? 15.437 13.208 20.777 1.00 36.20 85 TYR A CA 1
ATOM 732 C C . TYR A 1 86 ? 14.851 14.554 20.352 1.00 36.52 85 TYR A C 1
ATOM 733 O O . TYR A 1 86 ? 15.573 15.411 19.837 1.00 38.70 85 TYR A O 1
ATOM 742 N N . TRP A 1 87 ? 13.557 14.759 20.578 1.00 35.54 86 TRP A N 1
ATOM 743 C CA . TRP A 1 87 ? 12.910 15.993 20.151 1.00 32.82 86 TRP A CA 1
ATOM 744 C C . TRP A 1 87 ? 13.630 17.305 20.430 1.00 32.51 86 TRP A C 1
ATOM 745 O O . TRP A 1 87 ? 13.551 18.229 19.625 1.00 30.77 86 TRP A O 1
ATOM 756 N N . GLN A 1 88 ? 14.324 17.413 21.557 1.00 32.21 87 GLN A N 1
ATOM 757 C CA . GLN A 1 88 ? 14.970 18.677 21.862 1.00 33.19 87 GLN A CA 1
ATOM 758 C C . GLN A 1 88 ? 16.422 18.776 21.434 1.00 35.14 87 GLN A C 1
ATOM 759 O O . GLN A 1 88 ? 17.099 19.748 21.757 1.00 38.24 87 GLN A O 1
ATOM 765 N N . ASP A 1 89 ? 16.904 17.791 20.696 1.00 38.09 88 ASP A N 1
ATOM 766 C CA . ASP A 1 89 ? 18.300 17.808 20.267 1.00 40.52 88 ASP A CA 1
ATOM 767 C C . ASP A 1 89 ? 18.584 18.765 19.110 1.00 41.58 88 ASP A C 1
ATOM 768 O O . ASP A 1 89 ? 19.675 19.369 19.126 1.00 43.54 88 ASP A O 1
#

Organism: Plasmodium falciparum (isolate 3D7) (NCBI:txid36329)

Solvent-accessible surface area: 6087 Å² total; per-residue (Å²): 207,34,41,139,39,10,105,93,0,20,70,50,32,92,56,25,76,214,104,74,118,23,91,98,125,40,81,30,47,13,57,36,20,82,41,3,9,72,89,20,63,18,106,98,187,110,27,64,67,169,120,150,98,72,43,59,75,18,80,12,4,81,81,11,66,126,31,90,115,84,60,0,6,108,112,7,13,65,38,1,39,145,64,20,97,133,24,88,169

Foldseek 3Di:
DLVVVLVLLVVLVVPPDPPDDDDPVLVLLLLLLVCCQPPNQQDDDQDDVVVPVVNSSSVSNNVCHPDHNRVSSVSNSVSSCVVVVPSVD

B-factor: mean 34.09, std 9.7, range [15.2, 65.61]

InterPro domains:
  IPR000582 Acyl-CoA-binding protein, ACBP [PF00887] (3-79)
  IPR000582 Acyl-CoA-binding protein, ACBP [PR00689] (2-17)
  IPR000582 Acyl-CoA-binding protein, ACBP [PR00689] (21-39)
  IPR000582 Acyl-CoA-binding protein, ACBP [PR00689] (44-59)
  IPR000582 Acyl-CoA-binding protein, ACBP [PR00689] (65-82)
  IPR000582 Acyl-CoA-binding protein, ACBP [PS51228] (1-88)
  IPR000582 Acyl-CoA-binding protein, ACBP [cd00435] (1-87)
  IPR014352 FERM/acyl-CoA-binding protein superfamily [G3DSA:1.20.80.10] (1-88)
  IPR035984 Acyl-CoA binding protein superfamily [SSF47027] (2-87)